Protein AF-A0A380FL59-F1 (afdb_monomer)

Sequence (90 aa):
MFELQAKQLIALHEQTGVYIDWYIMTSKVNNRETQLYFEDQGYFGYDAEHIHFFEQDNIVALSEEGKLVLDADGNILETPNGNGWCVQIP

Structure (mmCIF, N/CA/C/O backbone):
data_AF-A0A380FL59-F1
#
_entry.id   AF-A0A380FL59-F1
#
loop_
_atom_site.group_PDB
_atom_site.id
_atom_site.type_symbol
_atom_site.label_atom_id
_atom_site.label_alt_id
_atom_site.label_comp_id
_atom_site.label_asym_id
_atom_site.label_entity_id
_atom_site.label_seq_id
_atom_site.pdbx_PDB_ins_code
_atom_site.Cartn_x
_atom_site.Cartn_y
_atom_site.Cartn_z
_atom_site.occupancy
_atom_site.B_iso_or_equiv
_atom_site.auth_seq_id
_atom_site.auth_comp_id
_atom_site.auth_asym_id
_atom_site.auth_atom_id
_atom_site.pdbx_PDB_model_num
ATOM 1 N N . MET A 1 1 ? 9.344 0.972 9.238 1.00 88.62 1 MET A N 1
ATOM 2 C CA . MET A 1 1 ? 8.845 2.238 8.653 1.00 88.62 1 MET A CA 1
ATOM 3 C C . MET A 1 1 ? 7.389 2.090 8.229 1.00 88.62 1 MET A C 1
ATOM 5 O O . MET A 1 1 ? 6.564 2.748 8.843 1.00 88.62 1 MET A O 1
ATOM 9 N N . PHE A 1 2 ? 7.061 1.186 7.293 1.00 92.50 2 PHE A N 1
ATOM 10 C CA . PHE A 1 2 ? 5.680 0.961 6.829 1.00 92.50 2 PHE A CA 1
ATOM 11 C C . PHE A 1 2 ? 4.674 0.689 7.954 1.00 92.50 2 PHE A C 1
ATOM 13 O O . PHE A 1 2 ? 3.648 1.350 8.019 1.00 92.50 2 PHE A O 1
ATOM 20 N N . GLU A 1 3 ? 5.010 -0.170 8.915 1.00 93.31 3 GLU A N 1
ATOM 21 C CA . GLU A 1 3 ? 4.133 -0.435 10.066 1.00 93.31 3 GLU A CA 1
ATOM 22 C C . GLU A 1 3 ? 3.788 0.833 10.876 1.00 93.31 3 GLU A C 1
ATOM 24 O O . GLU A 1 3 ? 2.670 0.988 11.359 1.00 93.31 3 GLU A O 1
ATOM 29 N N . LEU A 1 4 ? 4.730 1.775 11.020 1.00 95.75 4 LEU A N 1
ATOM 30 C CA . LEU A 1 4 ? 4.471 3.026 11.738 1.00 95.75 4 LEU A CA 1
ATOM 31 C C . LEU A 1 4 ? 3.520 3.934 10.949 1.00 95.75 4 LEU A C 1
ATOM 33 O O . LEU A 1 4 ? 2.648 4.560 11.545 1.00 95.75 4 LEU A O 1
ATOM 37 N N . GLN A 1 5 ? 3.672 3.980 9.625 1.00 93.56 5 GLN A N 1
ATOM 38 C CA . GLN A 1 5 ? 2.781 4.731 8.738 1.00 93.56 5 GLN A CA 1
ATOM 39 C C . GLN A 1 5 ? 1.371 4.127 8.747 1.00 93.56 5 GLN A C 1
ATOM 41 O O . GLN A 1 5 ? 0.399 4.857 8.921 1.00 93.56 5 GLN A O 1
ATOM 46 N N . ALA A 1 6 ? 1.260 2.796 8.687 1.00 94.81 6 ALA A N 1
ATOM 47 C CA . ALA A 1 6 ? -0.011 2.089 8.821 1.00 94.81 6 ALA A CA 1
ATOM 48 C C . ALA A 1 6 ? -0.705 2.420 10.152 1.00 94.81 6 ALA A C 1
ATOM 50 O O . ALA A 1 6 ? -1.878 2.777 10.161 1.00 94.81 6 ALA A O 1
ATOM 51 N N . LYS A 1 7 ? 0.029 2.416 11.276 1.00 96.00 7 LYS A N 1
ATOM 52 C CA . LYS A 1 7 ? -0.521 2.807 12.589 1.00 96.00 7 LYS A CA 1
ATOM 53 C C . LYS A 1 7 ? -1.074 4.232 12.604 1.00 96.00 7 LYS A C 1
ATOM 55 O O . LYS A 1 7 ? -2.089 4.478 13.247 1.00 96.00 7 LYS A O 1
ATOM 60 N N . GLN A 1 8 ? -0.431 5.167 11.908 1.00 95.56 8 GLN A N 1
ATOM 61 C CA . GLN A 1 8 ? -0.926 6.542 11.798 1.00 95.56 8 GLN A CA 1
ATOM 62 C C . GLN A 1 8 ? -2.216 6.617 10.972 1.00 95.56 8 GLN A C 1
ATOM 64 O O . GLN A 1 8 ? -3.143 7.319 11.370 1.00 95.56 8 GLN A O 1
ATOM 69 N N . LEU A 1 9 ? -2.300 5.868 9.869 1.00 93.75 9 LEU A N 1
ATOM 70 C CA . LEU A 1 9 ? -3.505 5.792 9.038 1.00 93.75 9 LEU A CA 1
ATOM 71 C C . LEU A 1 9 ? -4.673 5.130 9.776 1.00 93.75 9 LEU A C 1
ATOM 73 O O . LEU A 1 9 ? -5.795 5.623 9.698 1.00 93.75 9 LEU A O 1
ATOM 77 N N . ILE A 1 10 ? -4.408 4.069 10.542 1.00 96.62 10 ILE A N 1
ATOM 78 C CA . ILE A 1 10 ? -5.405 3.413 11.397 1.00 96.62 10 ILE A CA 1
ATOM 79 C C . ILE A 1 10 ? -5.915 4.392 12.456 1.00 96.62 10 ILE A C 1
ATOM 81 O O . ILE A 1 10 ? -7.118 4.588 12.567 1.00 96.62 10 ILE A O 1
ATOM 85 N N . ALA A 1 11 ? -5.022 5.070 13.182 1.00 96.12 11 ALA A N 1
ATOM 86 C CA . ALA A 1 11 ? -5.427 6.037 14.203 1.00 96.12 11 ALA A CA 1
ATOM 87 C C . ALA A 1 11 ? -6.259 7.192 13.618 1.00 96.12 11 ALA A C 1
ATOM 89 O O . ALA A 1 11 ? -7.178 7.694 14.266 1.00 96.12 11 ALA A O 1
ATOM 90 N N . LEU A 1 12 ? -5.954 7.620 12.390 1.00 93.94 12 LEU A N 1
ATOM 91 C CA . LEU A 1 12 ? -6.725 8.647 11.696 1.00 93.94 12 LEU A CA 1
ATOM 92 C C . LEU A 1 12 ? -8.092 8.121 11.238 1.00 93.94 12 LEU A C 1
ATOM 94 O O . LEU A 1 12 ? -9.093 8.825 11.381 1.00 93.94 12 LEU A O 1
ATOM 98 N N . HIS A 1 13 ? -8.156 6.878 10.761 1.00 93.38 13 HIS A N 1
ATOM 99 C CA . HIS A 1 13 ? -9.412 6.201 10.460 1.00 93.38 13 HIS A CA 1
ATOM 100 C C . HIS A 1 13 ? -10.286 6.059 11.714 1.00 93.38 13 HIS A C 1
ATOM 102 O O . HIS A 1 13 ? -11.454 6.425 11.682 1.00 93.38 13 HIS A O 1
ATOM 108 N N . GLU A 1 14 ? -9.730 5.639 12.850 1.00 95.38 14 GLU A N 1
ATOM 109 C CA . GLU A 1 14 ? -10.463 5.527 14.119 1.00 95.38 14 GLU A CA 1
ATOM 110 C C . GLU A 1 14 ? -11.048 6.869 14.590 1.00 95.38 14 GLU A C 1
ATOM 112 O O . GLU A 1 14 ? -12.114 6.906 15.203 1.00 95.38 14 GLU A O 1
ATOM 117 N N . GLN A 1 15 ? -10.372 7.982 14.292 1.00 94.38 15 GLN A N 1
ATOM 118 C CA . GLN A 1 15 ? -10.834 9.325 14.656 1.00 94.38 15 GLN A CA 1
ATOM 119 C C . GLN A 1 15 ? -11.884 9.893 13.695 1.00 94.38 15 GLN A C 1
ATOM 121 O O . GLN A 1 15 ? -12.722 10.692 14.113 1.00 94.38 15 GLN A O 1
ATOM 126 N N . THR A 1 16 ? -11.820 9.533 12.413 1.00 92.94 16 THR A N 1
ATOM 127 C CA . THR A 1 16 ? -12.599 10.190 11.345 1.00 92.94 16 THR A CA 1
ATOM 128 C C . THR A 1 16 ? -13.657 9.290 10.709 1.00 92.94 16 THR A C 1
ATOM 130 O O . THR A 1 16 ? -14.585 9.795 10.083 1.00 92.94 16 THR A O 1
ATOM 133 N N . GLY A 1 17 ? -13.533 7.971 10.861 1.00 92.62 17 GLY A N 1
ATOM 134 C CA . GLY A 1 17 ? -14.323 6.952 10.171 1.00 92.62 17 GLY A CA 1
ATOM 135 C C . GLY A 1 17 ? -13.996 6.798 8.682 1.00 92.62 17 GLY A C 1
ATOM 136 O O . GLY A 1 17 ? -14.697 6.068 7.987 1.00 92.62 17 GLY A O 1
ATOM 137 N N . VAL A 1 18 ? -12.969 7.487 8.172 1.00 88.56 18 VAL A N 1
ATOM 138 C CA . VAL A 1 18 ? -12.634 7.545 6.741 1.00 88.56 18 VAL A CA 1
ATOM 139 C C . VAL A 1 18 ? -11.327 6.808 6.478 1.00 88.56 18 VAL A C 1
ATOM 141 O O . VAL A 1 18 ? -10.367 6.942 7.235 1.00 88.56 18 VAL A O 1
ATOM 144 N N . TYR A 1 19 ? -11.290 6.002 5.419 1.00 86.75 19 TYR A N 1
ATOM 145 C CA . TYR A 1 19 ? -10.050 5.423 4.908 1.00 86.75 19 TYR A CA 1
ATOM 146 C C . TYR A 1 19 ? -9.359 6.398 3.954 1.00 86.75 19 TYR A C 1
ATOM 148 O O . TYR A 1 19 ? -10.009 7.129 3.209 1.00 86.75 19 TYR A O 1
ATOM 156 N N . ILE A 1 20 ? -8.032 6.419 4.000 1.00 85.75 20 ILE A N 1
ATOM 157 C CA . ILE A 1 20 ? -7.183 7.248 3.152 1.00 85.75 20 ILE A CA 1
ATOM 158 C C . ILE A 1 20 ? -6.427 6.312 2.229 1.00 85.75 20 ILE A C 1
ATOM 160 O O . ILE A 1 20 ? -5.727 5.415 2.697 1.00 85.75 20 ILE A O 1
ATOM 164 N N . ASP A 1 21 ? -6.527 6.565 0.929 1.00 85.31 21 ASP A N 1
ATOM 165 C CA . ASP A 1 21 ? -5.783 5.799 -0.059 1.00 85.31 21 ASP A CA 1
ATOM 166 C C . ASP A 1 21 ? -4.276 6.021 0.105 1.00 85.31 21 ASP A C 1
ATOM 168 O O . ASP A 1 21 ? -3.748 7.133 -0.021 1.00 85.31 21 ASP A O 1
ATOM 172 N N . TRP A 1 22 ? -3.575 4.932 0.396 1.00 87.19 22 TRP A N 1
ATOM 173 C CA . TRP A 1 22 ? -2.143 4.900 0.596 1.00 87.19 22 TRP A CA 1
ATOM 174 C C . TRP A 1 22 ? -1.442 4.425 -0.674 1.00 87.19 22 TRP A C 1
ATOM 176 O O . TRP A 1 22 ? -1.338 3.233 -0.962 1.00 87.19 22 TRP A O 1
ATOM 186 N N . TYR A 1 23 ? -0.919 5.390 -1.424 1.00 84.56 23 TYR A N 1
ATOM 187 C CA . TYR A 1 23 ? -0.143 5.137 -2.631 1.00 84.56 23 TYR A CA 1
ATOM 188 C C . TYR A 1 23 ? 1.330 4.895 -2.284 1.00 84.56 23 TYR A C 1
ATOM 190 O O . TYR A 1 23 ? 2.016 5.770 -1.747 1.00 84.56 23 TYR A O 1
ATOM 198 N N . ILE A 1 24 ? 1.825 3.702 -2.603 1.00 84.75 24 ILE A N 1
ATOM 199 C CA . ILE A 1 24 ? 3.188 3.254 -2.331 1.00 84.75 24 ILE A CA 1
ATOM 200 C C . ILE A 1 24 ? 3.944 3.150 -3.651 1.00 84.75 24 ILE A C 1
ATOM 202 O O . ILE A 1 24 ? 3.751 2.229 -4.447 1.00 84.75 24 ILE A O 1
ATOM 206 N N . MET A 1 25 ? 4.848 4.102 -3.854 1.00 84.25 25 MET A N 1
ATOM 207 C CA . MET A 1 25 ? 5.763 4.082 -4.985 1.00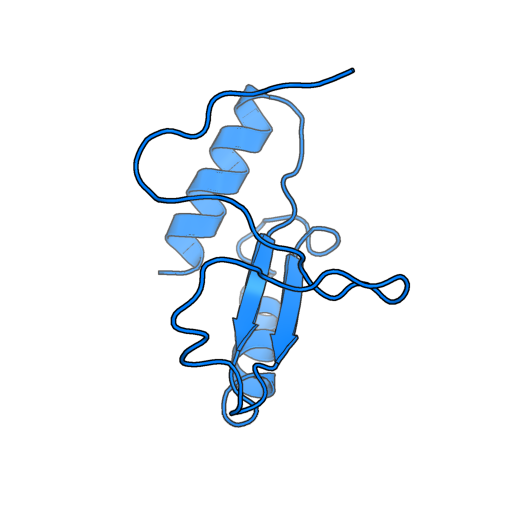 84.25 25 MET A CA 1
ATOM 208 C C . MET A 1 25 ? 6.860 3.045 -4.759 1.00 84.25 25 MET A C 1
ATOM 210 O O . MET A 1 25 ? 7.522 3.042 -3.718 1.00 84.25 25 MET A O 1
ATOM 214 N N . THR A 1 26 ? 7.099 2.208 -5.757 1.00 84.88 26 THR A N 1
ATOM 215 C CA . THR A 1 26 ? 8.188 1.230 -5.773 1.00 84.88 26 THR A CA 1
ATOM 216 C C . THR A 1 26 ? 9.020 1.394 -7.041 1.00 84.88 26 THR A C 1
ATOM 218 O O . THR A 1 26 ? 8.604 2.023 -8.004 1.00 84.88 26 THR A O 1
ATOM 221 N N . SER A 1 27 ? 10.227 0.847 -7.064 1.00 83.25 27 SER A N 1
ATOM 222 C CA . SER A 1 27 ? 11.000 0.656 -8.294 1.00 83.25 27 SER A CA 1
ATOM 223 C C . SER A 1 27 ? 10.672 -0.707 -8.906 1.00 83.25 27 SER A C 1
ATOM 225 O O . SER A 1 27 ? 10.287 -1.630 -8.186 1.00 83.25 27 SER A O 1
ATOM 227 N N . LYS A 1 28 ? 10.962 -0.906 -10.197 1.00 80.69 28 LYS A N 1
ATOM 228 C CA . LYS A 1 28 ? 10.847 -2.235 -10.837 1.00 80.69 28 LYS A CA 1
ATOM 229 C C . LYS A 1 28 ? 11.583 -3.344 -10.083 1.00 80.69 28 LYS A C 1
ATOM 231 O O . LYS A 1 28 ? 11.168 -4.497 -10.106 1.00 80.69 28 LYS A O 1
ATOM 236 N N . VAL A 1 29 ? 12.689 -2.996 -9.422 1.00 84.81 29 VAL A N 1
ATOM 237 C CA . VAL A 1 29 ? 13.542 -3.956 -8.714 1.00 84.81 29 VAL A CA 1
ATOM 238 C C . VAL A 1 29 ? 12.892 -4.437 -7.416 1.00 84.81 29 VAL A C 1
ATOM 240 O O . VAL A 1 29 ? 13.012 -5.611 -7.089 1.00 84.81 29 VAL A O 1
ATOM 243 N N . ASN A 1 30 ? 12.193 -3.561 -6.689 1.00 85.56 30 ASN A N 1
ATOM 244 C CA . ASN A 1 30 ? 11.658 -3.870 -5.358 1.00 85.56 30 ASN A CA 1
ATOM 245 C C . ASN A 1 30 ? 10.125 -3.941 -5.291 1.00 85.56 30 ASN A C 1
ATOM 247 O O . ASN A 1 30 ? 9.598 -4.217 -4.215 1.00 85.56 30 ASN A O 1
ATOM 251 N N . ASN A 1 31 ? 9.401 -3.734 -6.397 1.00 87.94 31 ASN A N 1
ATOM 252 C CA . ASN A 1 31 ? 7.937 -3.767 -6.405 1.00 87.94 31 ASN A CA 1
ATOM 253 C C . ASN A 1 31 ? 7.388 -5.099 -5.882 1.00 87.94 31 ASN A C 1
ATOM 255 O O . ASN A 1 31 ? 6.644 -5.130 -4.905 1.00 87.94 31 ASN A O 1
ATOM 259 N N . ARG A 1 32 ? 7.835 -6.215 -6.470 1.00 91.19 32 ARG A N 1
ATOM 260 C CA . ARG A 1 32 ? 7.377 -7.555 -6.079 1.00 91.19 32 ARG A CA 1
ATOM 261 C C . ARG A 1 32 ? 7.691 -7.875 -4.617 1.00 91.19 32 ARG A C 1
ATOM 263 O O . ARG A 1 32 ? 6.837 -8.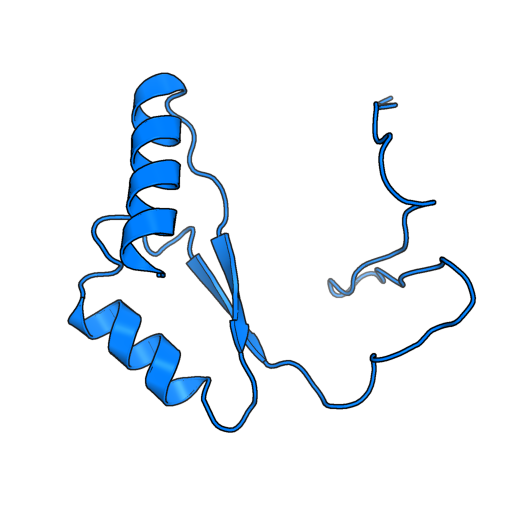403 -3.917 1.00 91.19 32 ARG A O 1
ATOM 270 N N . GLU A 1 33 ? 8.905 -7.572 -4.162 1.00 94.00 33 GLU A N 1
ATOM 271 C CA . GLU A 1 33 ? 9.304 -7.827 -2.772 1.00 94.00 33 GLU A CA 1
ATOM 272 C C . GLU A 1 33 ? 8.503 -6.968 -1.789 1.00 94.00 33 GLU A C 1
ATOM 274 O O . GLU A 1 33 ? 8.109 -7.453 -0.733 1.00 94.00 33 GLU A O 1
ATOM 279 N N . THR A 1 34 ? 8.205 -5.719 -2.157 1.00 92.75 34 THR A N 1
ATOM 280 C CA . THR A 1 34 ? 7.399 -4.814 -1.330 1.00 92.75 34 THR A CA 1
ATOM 281 C C . THR A 1 34 ? 5.959 -5.307 -1.224 1.00 92.75 34 THR A C 1
ATOM 283 O O . THR A 1 34 ? 5.434 -5.374 -0.119 1.00 92.75 34 THR A O 1
ATOM 286 N N . GLN A 1 35 ? 5.334 -5.713 -2.333 1.00 93.50 35 GLN A N 1
ATOM 287 C CA . GLN A 1 35 ? 3.972 -6.260 -2.312 1.00 93.50 35 GLN A CA 1
ATOM 288 C C . GLN A 1 35 ? 3.884 -7.524 -1.450 1.00 93.50 35 GLN A C 1
ATOM 290 O O . GLN A 1 35 ? 3.052 -7.591 -0.550 1.00 93.50 35 GLN A O 1
ATOM 295 N N . LEU A 1 36 ? 4.804 -8.476 -1.646 1.00 96.31 36 LEU A N 1
ATOM 296 C CA . LEU A 1 36 ? 4.858 -9.701 -0.842 1.00 96.31 36 LEU A CA 1
ATOM 297 C C . LEU A 1 36 ? 5.073 -9.408 0.645 1.00 96.31 36 LEU A C 1
ATOM 299 O O . LEU A 1 36 ? 4.491 -10.074 1.494 1.00 96.31 36 LEU A O 1
ATOM 303 N N . TYR A 1 37 ? 5.894 -8.409 0.970 1.00 96.31 37 TYR A N 1
ATOM 304 C CA . TYR A 1 37 ? 6.094 -7.991 2.352 1.00 96.31 37 TYR A CA 1
ATOM 305 C C . TYR A 1 37 ? 4.810 -7.427 2.974 1.00 96.31 37 TYR A C 1
ATOM 307 O O . TYR A 1 37 ? 4.514 -7.723 4.126 1.00 96.31 37 TYR A O 1
ATOM 315 N N . PHE A 1 38 ? 4.016 -6.654 2.229 1.00 97.06 38 PHE A N 1
ATOM 316 C CA . PHE A 1 38 ? 2.717 -6.182 2.714 1.00 97.06 38 PHE A CA 1
ATOM 317 C C . PHE A 1 38 ? 1.716 -7.327 2.883 1.00 97.06 38 PHE A C 1
ATOM 319 O O . PHE A 1 38 ? 1.037 -7.375 3.905 1.00 97.06 38 PHE A O 1
ATOM 326 N N . GLU A 1 39 ? 1.662 -8.270 1.942 1.00 96.25 39 GLU A N 1
ATOM 327 C CA . GLU A 1 39 ? 0.806 -9.459 2.038 1.00 96.25 39 GLU A CA 1
ATOM 328 C C . GLU A 1 39 ? 1.156 -10.322 3.262 1.00 96.25 39 GLU A C 1
ATOM 330 O O . GLU A 1 39 ? 0.272 -10.665 4.047 1.00 96.25 39 GLU A O 1
ATOM 335 N N . ASP A 1 40 ? 2.443 -10.623 3.473 1.00 97.56 40 ASP A N 1
ATOM 336 C CA . ASP A 1 40 ? 2.933 -11.429 4.603 1.00 97.56 40 ASP A CA 1
ATOM 337 C C . ASP A 1 40 ? 2.619 -10.786 5.962 1.00 97.56 40 ASP A C 1
ATOM 339 O O . ASP A 1 40 ? 2.300 -11.467 6.936 1.00 97.56 40 ASP A O 1
ATOM 343 N N . GLN A 1 41 ? 2.645 -9.455 6.019 1.00 97.00 41 GLN A N 1
ATOM 344 C CA . GLN A 1 41 ? 2.319 -8.693 7.223 1.00 97.00 41 GLN A CA 1
ATOM 345 C C . GLN A 1 41 ? 0.816 -8.393 7.359 1.00 97.00 41 GLN A C 1
ATOM 347 O O . GLN A 1 41 ? 0.427 -7.624 8.242 1.00 97.00 41 GLN A O 1
ATOM 352 N N . GLY A 1 42 ? -0.037 -8.956 6.492 1.00 96.06 42 GLY A N 1
ATOM 353 C CA . GLY A 1 42 ? -1.482 -8.713 6.502 1.00 96.06 42 GLY A CA 1
ATOM 354 C C . GLY A 1 42 ? -1.826 -7.230 6.351 1.00 96.06 42 GLY A C 1
ATOM 355 O O . GLY A 1 42 ? -2.661 -6.711 7.089 1.00 96.06 42 GLY A O 1
ATOM 356 N N . TYR A 1 43 ? -1.103 -6.531 5.471 1.00 95.94 43 TYR A N 1
ATOM 357 C CA . TYR A 1 43 ? -1.201 -5.090 5.222 1.00 95.94 43 TYR A CA 1
ATOM 358 C C . TYR A 1 43 ? -1.080 -4.233 6.494 1.00 95.94 43 TYR A C 1
ATOM 360 O O . TYR A 1 43 ? -1.612 -3.126 6.575 1.00 95.94 43 TYR A O 1
ATOM 368 N N . PHE A 1 44 ? -0.376 -4.748 7.510 1.00 96.25 44 PHE A N 1
ATOM 369 C CA . PHE A 1 44 ? -0.231 -4.131 8.832 1.00 96.25 44 PHE A CA 1
ATOM 370 C C . PHE A 1 44 ? -1.572 -3.831 9.530 1.00 96.25 44 PHE A C 1
ATOM 372 O O . PHE A 1 44 ? -1.633 -2.961 10.400 1.00 96.25 44 PHE A O 1
ATOM 379 N N . GLY A 1 45 ? -2.642 -4.544 9.157 1.00 94.31 45 GLY A N 1
ATOM 380 C CA . GLY A 1 45 ? -3.996 -4.343 9.676 1.00 94.31 45 GLY A CA 1
ATOM 381 C C . GLY A 1 45 ? -4.761 -3.167 9.059 1.00 94.31 45 GLY A C 1
ATOM 382 O O . GLY A 1 45 ? -5.846 -2.851 9.544 1.00 94.31 45 GLY A O 1
ATOM 383 N N . TYR A 1 46 ? -4.222 -2.517 8.023 1.00 95.56 46 TYR A N 1
ATOM 384 C CA . TYR A 1 46 ? -4.960 -1.531 7.233 1.00 95.56 46 TYR A CA 1
ATOM 385 C C . TYR A 1 46 ? -5.742 -2.211 6.104 1.00 95.56 46 TYR A C 1
ATOM 387 O O . TYR A 1 46 ? -5.416 -3.330 5.707 1.00 95.56 46 TYR A O 1
ATOM 395 N N . ASP A 1 47 ? -6.780 -1.548 5.597 1.00 92.56 47 ASP A N 1
ATOM 396 C CA . ASP A 1 47 ? -7.599 -2.110 4.524 1.00 92.56 47 ASP A CA 1
ATOM 397 C C . ASP A 1 47 ? -6.811 -2.144 3.208 1.00 92.56 47 ASP A C 1
ATOM 399 O O . ASP A 1 47 ? -6.322 -1.118 2.727 1.00 92.56 47 ASP A O 1
ATOM 403 N N . ALA A 1 48 ? -6.678 -3.341 2.638 1.00 92.69 48 ALA A N 1
ATOM 404 C CA . ALA A 1 48 ? -5.940 -3.576 1.408 1.00 92.69 48 ALA A CA 1
ATOM 405 C C . ALA A 1 48 ? -6.594 -2.907 0.189 1.00 92.69 48 ALA A C 1
ATOM 407 O O . ALA A 1 48 ? -5.881 -2.570 -0.753 1.00 92.69 48 ALA A O 1
ATOM 408 N N . GLU A 1 49 ? -7.913 -2.664 0.205 1.00 93.31 49 GLU A N 1
ATOM 409 C CA . GLU A 1 49 ? -8.607 -1.946 -0.879 1.00 93.31 49 GLU A CA 1
ATOM 410 C C . GLU A 1 49 ? -8.128 -0.490 -1.014 1.00 93.31 49 GLU A C 1
ATOM 412 O O . GLU A 1 49 ? -8.236 0.111 -2.083 1.00 93.31 49 GLU A O 1
ATOM 417 N N . HIS A 1 50 ? -7.538 0.051 0.055 1.00 88.56 50 HIS A N 1
ATOM 418 C CA . HIS A 1 50 ? -7.008 1.408 0.131 1.00 88.56 50 HIS A CA 1
ATOM 419 C C . HIS A 1 50 ? -5.480 1.471 0.018 1.00 88.56 50 HIS A C 1
ATOM 421 O O . HIS A 1 50 ? -4.890 2.508 0.319 1.00 88.56 50 HIS A O 1
ATOM 427 N N . ILE A 1 51 ? -4.808 0.394 -0.398 1.00 90.00 51 ILE A N 1
ATOM 428 C CA . ILE A 1 51 ? -3.351 0.377 -0.586 1.00 90.00 51 ILE A CA 1
ATOM 429 C C . ILE A 1 51 ? -3.027 0.110 -2.051 1.00 90.00 51 ILE A C 1
ATOM 431 O O . ILE A 1 51 ? -3.309 -0.958 -2.588 1.00 90.00 51 ILE A O 1
ATOM 435 N N . HIS A 1 52 ? -2.353 1.071 -2.682 1.00 85.94 52 HIS A N 1
ATOM 436 C CA . HIS A 1 52 ? -2.088 1.056 -4.118 1.00 85.94 52 HIS A CA 1
ATOM 437 C C . HIS A 1 52 ? -0.586 1.090 -4.380 1.00 85.94 52 HIS A C 1
ATOM 439 O O . HIS A 1 52 ? 0.093 2.043 -4.001 1.00 85.94 52 HIS A O 1
ATOM 445 N N . PHE A 1 53 ? -0.055 0.074 -5.056 1.00 86.38 53 PH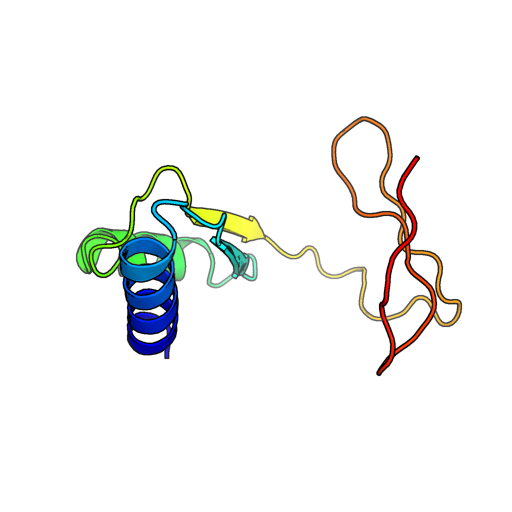E A N 1
ATOM 446 C CA . PHE A 1 53 ? 1.354 0.035 -5.454 1.00 86.38 53 PHE A CA 1
ATOM 447 C C . PHE A 1 53 ? 1.518 0.526 -6.886 1.00 86.38 53 PHE A C 1
ATOM 449 O O . PHE A 1 53 ? 0.802 0.081 -7.782 1.00 86.38 53 PHE A O 1
ATOM 456 N N . PHE A 1 54 ? 2.500 1.394 -7.117 1.00 83.06 54 PHE A N 1
ATOM 457 C CA . PHE A 1 54 ? 2.844 1.854 -8.459 1.00 83.06 54 PHE A CA 1
ATOM 458 C C . PHE A 1 54 ? 4.355 1.820 -8.681 1.00 83.06 54 PHE A C 1
ATOM 460 O O . PHE A 1 54 ? 5.139 2.185 -7.804 1.00 83.06 54 PHE A O 1
ATOM 467 N N . GLU A 1 55 ? 4.766 1.347 -9.856 1.00 83.38 55 GLU A N 1
ATOM 468 C CA . GLU A 1 55 ? 6.172 1.290 -10.250 1.00 83.38 55 GLU A CA 1
ATOM 469 C C . GLU A 1 55 ? 6.612 2.632 -10.838 1.00 83.38 55 GLU A C 1
ATOM 471 O O . GLU A 1 55 ? 6.012 3.148 -11.778 1.00 83.38 55 GLU A O 1
ATOM 476 N N . GLN A 1 56 ? 7.696 3.187 -10.311 1.00 73.56 56 GLN A N 1
ATOM 477 C CA . GLN A 1 56 ? 8.339 4.368 -10.854 1.00 73.56 56 GLN A CA 1
ATOM 478 C C . GLN A 1 56 ? 9.169 3.976 -12.084 1.00 73.56 56 GLN A C 1
ATOM 480 O O . GLN A 1 56 ? 10.177 3.271 -11.970 1.00 73.56 56 GLN A O 1
ATOM 485 N N . ASP A 1 57 ? 8.776 4.471 -13.259 1.00 56.50 57 ASP A N 1
ATOM 486 C CA . ASP A 1 57 ? 9.641 4.478 -14.437 1.00 56.50 57 ASP A CA 1
ATOM 487 C C . ASP A 1 57 ? 10.688 5.600 -14.333 1.00 56.50 57 ASP A C 1
ATOM 489 O O . ASP A 1 57 ? 10.450 6.687 -13.807 1.00 56.50 57 ASP A O 1
ATOM 493 N N . ASN A 1 58 ? 11.888 5.313 -14.831 1.00 47.44 58 ASN A N 1
ATOM 494 C CA . ASN A 1 58 ? 13.145 6.025 -14.573 1.00 47.44 58 ASN A CA 1
ATOM 495 C C . ASN A 1 58 ? 13.255 7.450 -15.191 1.00 47.44 58 ASN A C 1
ATOM 497 O O . ASN A 1 58 ? 14.365 7.879 -15.495 1.00 47.44 58 ASN A O 1
ATOM 501 N N . ILE A 1 59 ? 12.151 8.169 -15.449 1.00 43.84 59 ILE A N 1
ATOM 502 C CA . ILE A 1 59 ? 12.135 9.381 -16.304 1.00 43.84 59 ILE A CA 1
ATOM 503 C C . ILE A 1 59 ? 11.715 10.697 -15.623 1.00 43.84 59 ILE A C 1
ATOM 505 O O . ILE A 1 59 ? 12.003 11.744 -16.186 1.00 43.84 59 ILE A O 1
ATOM 509 N N . VAL A 1 60 ? 11.132 10.727 -14.420 1.00 40.72 60 VAL A N 1
ATOM 510 C CA . VAL A 1 60 ? 10.629 12.008 -13.850 1.00 40.72 60 VAL A CA 1
ATOM 511 C C . VAL A 1 60 ? 11.376 12.429 -12.582 1.00 40.72 60 VAL A C 1
ATOM 513 O O . VAL A 1 60 ? 10.803 12.860 -11.588 1.00 40.72 60 VAL A O 1
ATOM 516 N N . ALA A 1 61 ? 12.700 12.302 -12.618 1.00 36.72 61 ALA A N 1
ATOM 517 C CA . ALA A 1 61 ? 13.548 13.237 -11.894 1.00 36.72 61 ALA A CA 1
ATOM 518 C C . ALA A 1 61 ? 13.759 14.436 -12.832 1.00 36.72 61 ALA A C 1
ATOM 520 O O . ALA A 1 61 ? 14.413 14.274 -13.855 1.00 36.72 61 ALA A O 1
ATOM 521 N N . LEU A 1 62 ? 13.22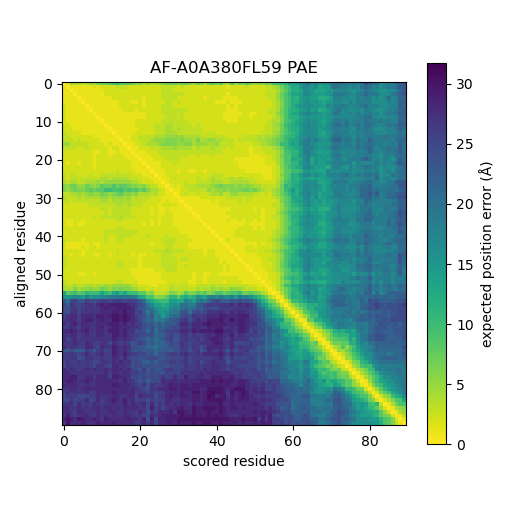2 15.604 -12.461 1.00 33.94 62 LEU A N 1
ATOM 522 C CA . LEU A 1 62 ? 13.325 16.909 -13.142 1.00 33.94 62 LEU A CA 1
ATOM 523 C C . LEU A 1 62 ? 12.350 17.162 -14.311 1.00 33.94 62 LEU A C 1
ATOM 525 O O . LEU A 1 62 ? 12.643 16.858 -15.462 1.00 33.94 62 LEU A O 1
ATOM 529 N N . SER A 1 63 ? 11.278 17.908 -14.042 1.00 36.97 63 SER A N 1
ATOM 530 C CA . SER A 1 63 ? 11.029 19.117 -14.837 1.00 36.97 63 SER A CA 1
ATOM 531 C C . SER A 1 63 ? 11.387 20.320 -13.974 1.00 36.97 63 SER A C 1
ATOM 533 O O . SER A 1 63 ? 10.881 20.474 -12.864 1.00 36.97 63 SER A O 1
ATOM 535 N N . GLU A 1 64 ? 12.284 21.170 -14.464 1.00 41.47 64 GLU A N 1
ATOM 536 C CA . GLU A 1 64 ? 12.757 22.388 -13.794 1.00 41.47 64 GLU A CA 1
ATOM 537 C C . GLU A 1 64 ? 11.660 23.480 -13.681 1.00 41.47 64 GLU A C 1
ATOM 539 O O . GLU A 1 64 ? 11.948 24.605 -13.277 1.00 41.47 64 GLU A O 1
ATOM 544 N N . GLU A 1 65 ? 10.390 23.176 -14.003 1.00 37.59 65 GLU A N 1
ATOM 545 C CA . GLU A 1 65 ? 9.376 24.181 -14.363 1.00 37.59 65 GLU A CA 1
ATOM 546 C C . GLU A 1 65 ? 7.961 24.059 -13.748 1.00 37.59 65 GLU A C 1
ATOM 548 O O . GLU A 1 65 ? 7.066 24.788 -14.178 1.00 37.59 65 GLU A O 1
ATOM 553 N N . GLY A 1 66 ? 7.709 23.252 -12.714 1.00 38.00 66 GLY A N 1
ATOM 554 C CA . GLY A 1 66 ? 6.482 23.425 -11.904 1.00 38.00 66 GLY A CA 1
ATOM 555 C C . GLY A 1 66 ? 5.124 23.216 -12.632 1.00 38.00 66 GLY A C 1
ATOM 556 O O . GLY A 1 66 ? 4.134 23.822 -12.224 1.00 38.00 66 GLY A O 1
ATOM 557 N N . LYS A 1 67 ? 5.065 22.396 -13.698 1.00 35.06 67 LYS A N 1
ATOM 558 C CA . LYS A 1 67 ? 3.875 21.720 -14.263 1.00 35.06 67 LYS A CA 1
ATOM 559 C C . LYS A 1 67 ? 3.990 20.176 -14.294 1.00 35.06 67 LYS A C 1
ATOM 561 O O . LYS A 1 67 ? 4.637 19.616 -15.168 1.00 35.06 67 LYS A O 1
ATOM 566 N N . LEU A 1 68 ? 3.270 19.491 -13.403 1.00 39.72 68 LEU A N 1
ATOM 567 C CA . LEU A 1 68 ? 3.097 18.038 -13.334 1.00 39.72 68 LEU A CA 1
ATOM 568 C C . LEU A 1 68 ? 2.148 17.880 -14.521 1.00 39.72 68 LEU A C 1
ATOM 570 O O . LEU A 1 68 ? 1.456 18.854 -14.868 1.00 39.72 68 LEU A O 1
ATOM 574 N N . VAL A 1 69 ? 2.021 16.708 -15.139 1.00 41.84 69 VAL A N 1
ATOM 575 C CA . VAL A 1 69 ? 0.953 16.465 -16.124 1.00 41.84 69 VAL A CA 1
ATOM 576 C C . VAL A 1 69 ? -0.016 15.279 -15.814 1.00 41.84 69 VAL A C 1
ATOM 578 O O . VAL A 1 69 ? 0.415 14.141 -15.908 1.00 41.84 69 VAL A O 1
ATOM 581 N N . LEU A 1 70 ? -1.299 15.520 -15.425 1.00 44.00 70 LEU A N 1
ATOM 582 C CA . LEU A 1 70 ? -2.440 14.593 -15.266 1.00 44.00 70 LEU A CA 1
ATOM 583 C C . LEU A 1 70 ? -3.285 14.697 -16.524 1.00 44.00 70 LEU A C 1
ATOM 585 O O . LEU A 1 70 ? -4.101 15.609 -16.647 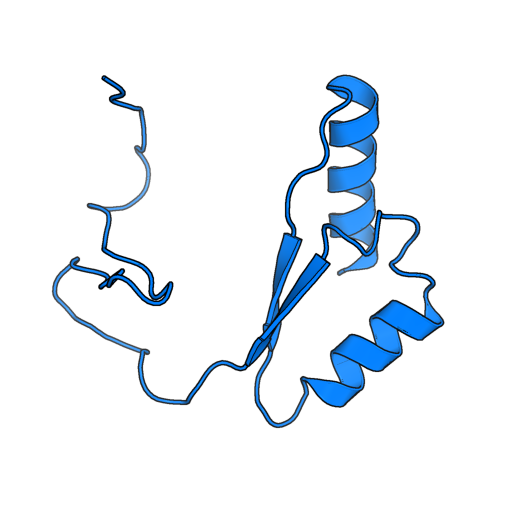1.00 44.00 70 LEU A O 1
ATOM 589 N N . ASP A 1 71 ? -3.114 13.758 -17.445 1.00 37.31 71 ASP A N 1
ATOM 590 C CA . ASP A 1 71 ? -4.028 13.563 -18.563 1.00 37.31 71 ASP A CA 1
ATOM 591 C C . ASP A 1 71 ? -5.083 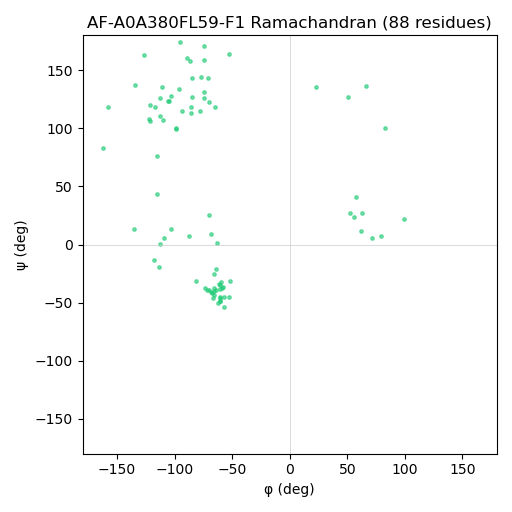12.484 -18.255 1.00 37.31 71 ASP A C 1
ATOM 593 O O . ASP A 1 71 ? -5.093 11.864 -17.188 1.00 37.31 71 ASP A O 1
ATOM 597 N N . ALA A 1 72 ? -6.028 12.330 -19.187 1.00 43.56 72 ALA A N 1
ATOM 598 C CA . ALA A 1 72 ? -7.300 11.618 -19.038 1.00 43.56 72 ALA A CA 1
ATOM 599 C C . ALA A 1 72 ? -7.199 10.101 -18.746 1.00 43.56 72 ALA A C 1
ATOM 601 O O . ALA A 1 72 ? -8.239 9.466 -18.583 1.00 43.56 72 ALA A O 1
ATOM 602 N N . ASP A 1 73 ? -5.984 9.553 -18.627 1.00 47.66 73 ASP A N 1
ATOM 603 C CA . ASP A 1 73 ? -5.684 8.162 -18.264 1.00 47.66 73 ASP A CA 1
ATOM 604 C C . ASP A 1 73 ? -5.068 8.016 -16.849 1.00 47.66 73 ASP A C 1
ATOM 606 O O . ASP A 1 73 ? -4.706 6.911 -16.446 1.00 47.66 73 ASP A O 1
ATOM 610 N N . GLY A 1 74 ? -4.980 9.100 -16.059 1.00 43.06 74 GLY A N 1
ATOM 611 C CA . GLY A 1 74 ? -4.585 9.048 -14.640 1.00 43.06 74 GLY A CA 1
ATOM 612 C C . GLY A 1 74 ? -3.127 9.403 -14.310 1.00 43.06 74 GLY A C 1
ATOM 613 O O . GLY A 1 74 ? -2.642 9.029 -13.245 1.00 43.06 74 GLY A O 1
ATOM 614 N N . ASN A 1 75 ? -2.415 10.141 -15.163 1.00 34.59 75 ASN A N 1
ATOM 615 C CA . ASN A 1 75 ? -1.107 10.755 -14.797 1.00 34.59 75 ASN A CA 1
ATOM 616 C C . ASN A 1 75 ? -1.297 11.964 -13.868 1.00 34.59 75 ASN A C 1
ATOM 618 O O . ASN A 1 75 ? -2.457 12.277 -13.795 1.00 34.59 75 ASN A O 1
ATOM 622 N N . ILE A 1 76 ? -0.316 12.653 -13.209 1.00 38.97 76 ILE A N 1
ATOM 623 C CA . ILE A 1 76 ? -0.531 13.813 -12.263 1.00 38.97 76 ILE A CA 1
ATOM 624 C C . ILE A 1 76 ? -0.229 15.244 -12.817 1.00 38.97 76 ILE A C 1
ATOM 626 O O . ILE A 1 76 ? 0.907 15.316 -13.226 1.00 38.97 76 ILE A O 1
ATOM 630 N N . LEU A 1 77 ? -1.064 16.353 -12.791 1.00 36.06 77 LEU A N 1
ATOM 631 C CA . LEU A 1 77 ? -0.847 17.735 -13.381 1.00 36.06 77 LEU A CA 1
ATOM 632 C C . LEU A 1 77 ? -0.514 18.825 -12.299 1.00 36.06 77 LEU A C 1
ATOM 634 O O . LEU A 1 77 ? -1.320 18.970 -11.387 1.00 36.06 77 LEU A O 1
ATOM 638 N N . GLU A 1 78 ? 0.618 19.579 -12.342 1.00 34.28 78 GLU A N 1
ATOM 639 C CA . GLU A 1 78 ? 1.249 20.283 -11.166 1.00 34.28 78 GLU A CA 1
ATOM 640 C C . GLU A 1 78 ? 0.423 21.527 -10.794 1.00 34.28 78 GLU A C 1
ATOM 642 O O . GLU A 1 78 ? 0.169 22.416 -11.599 1.00 34.28 78 GLU A O 1
ATOM 647 N N . THR A 1 79 ? 0.024 21.604 -9.532 1.00 37.66 79 THR A N 1
ATOM 648 C CA . THR A 1 79 ? 0.651 22.338 -8.412 1.00 37.66 79 THR A CA 1
ATOM 649 C C . THR A 1 79 ? 1.591 23.538 -8.656 1.00 37.66 79 THR A C 1
ATOM 651 O O . THR A 1 79 ? 2.613 23.407 -9.318 1.00 37.66 79 THR A O 1
ATOM 654 N N . PRO A 1 80 ? 1.437 24.643 -7.906 1.00 33.47 80 PRO A N 1
ATOM 655 C CA . PRO A 1 80 ? 2.546 25.558 -7.667 1.00 33.47 80 PRO A CA 1
ATOM 656 C C . PRO A 1 80 ? 2.989 25.560 -6.192 1.00 33.47 80 PRO A C 1
ATOM 658 O O . PRO A 1 80 ? 2.324 26.117 -5.328 1.00 33.47 80 PRO A O 1
ATOM 661 N N . ASN A 1 81 ? 4.186 25.006 -5.975 1.00 38.34 81 ASN A N 1
ATOM 662 C CA . ASN A 1 81 ? 5.233 25.406 -5.020 1.00 38.34 81 ASN A CA 1
ATOM 663 C C . ASN A 1 81 ? 5.031 25.308 -3.497 1.00 38.34 81 ASN A C 1
ATOM 665 O O . ASN A 1 81 ? 4.023 25.694 -2.924 1.00 38.34 81 ASN A O 1
ATOM 669 N N . GLY A 1 82 ? 6.084 24.805 -2.844 1.00 37.22 82 GLY A N 1
ATOM 670 C CA . GLY A 1 82 ? 6.133 24.346 -1.457 1.00 37.22 82 GLY A CA 1
ATOM 671 C C . GLY A 1 82 ? 5.652 25.301 -0.355 1.00 37.22 82 GLY A C 1
ATOM 672 O O . GLY A 1 82 ? 5.544 26.513 -0.508 1.00 37.22 82 GLY A O 1
ATOM 673 N N . ASN A 1 83 ? 5.416 24.690 0.808 1.00 43.44 83 ASN A N 1
ATOM 674 C CA . ASN A 1 83 ? 5.103 25.278 2.117 1.00 43.44 83 ASN A CA 1
ATOM 675 C C . ASN A 1 83 ? 3.815 26.114 2.273 1.00 43.44 83 ASN A C 1
ATOM 677 O O . ASN A 1 83 ? 3.624 26.703 3.335 1.00 43.44 83 ASN A O 1
ATOM 681 N N . GLY A 1 84 ? 2.879 26.122 1.322 1.00 42.25 84 GLY A N 1
ATOM 682 C CA . GLY A 1 84 ? 1.592 26.799 1.541 1.00 42.25 84 GLY A CA 1
ATOM 683 C C . GLY A 1 84 ? 0.498 26.368 0.581 1.00 42.25 84 GLY A C 1
ATOM 684 O O . GLY A 1 84 ? 0.301 27.014 -0.437 1.00 42.25 84 GLY A O 1
ATOM 685 N N . TRP A 1 85 ? -0.188 25.258 0.857 1.00 38.47 85 TRP A N 1
ATOM 686 C CA . TRP A 1 85 ? -1.265 24.770 -0.014 1.00 38.47 85 TRP A CA 1
ATOM 687 C C . TRP A 1 85 ? -2.593 24.820 0.730 1.00 38.47 85 TRP A C 1
ATOM 689 O O . TRP A 1 85 ? -3.124 23.811 1.187 1.00 38.47 85 TRP A O 1
ATOM 699 N N . CYS A 1 86 ? -3.124 26.035 0.853 1.00 38.12 86 CYS A N 1
ATOM 700 C CA . CYS A 1 86 ? -4.546 26.248 1.071 1.00 38.12 86 CYS A CA 1
ATOM 701 C C . CYS A 1 86 ? -5.220 26.463 -0.292 1.00 38.12 86 CYS A C 1
ATOM 703 O O . CYS A 1 86 ? -4.940 27.453 -0.955 1.00 38.12 86 CYS A O 1
ATOM 705 N N . VAL A 1 87 ? -6.091 25.512 -0.650 1.00 39.31 87 VAL A N 1
ATOM 706 C CA . VAL A 1 87 ? -7.475 25.690 -1.141 1.00 39.31 87 VAL A CA 1
ATOM 707 C C . VAL A 1 87 ? -7.718 26.685 -2.292 1.00 39.31 87 VAL A C 1
ATOM 709 O O . VAL A 1 87 ? -7.516 27.878 -2.119 1.00 39.31 87 VAL A O 1
ATOM 712 N N . GLN A 1 88 ? -8.376 26.226 -3.371 1.00 28.95 88 GLN A N 1
ATOM 713 C CA . GLN A 1 88 ? -9.749 26.686 -3.653 1.00 28.95 88 GLN A CA 1
ATOM 714 C C . GLN A 1 88 ? -10.560 25.729 -4.544 1.00 28.95 88 GLN A C 1
ATOM 716 O O . GLN A 1 88 ? -10.231 25.487 -5.701 1.00 28.95 88 GLN A O 1
ATOM 721 N N . ILE A 1 89 ? -11.650 25.247 -3.944 1.00 31.47 89 ILE A N 1
ATOM 722 C CA . ILE A 1 89 ? -12.829 24.598 -4.530 1.00 31.47 89 ILE A CA 1
ATOM 723 C C . ILE A 1 89 ? -13.657 25.650 -5.295 1.00 31.47 89 ILE A C 1
ATOM 725 O O . ILE A 1 89 ? -13.780 26.787 -4.824 1.00 31.47 89 ILE A O 1
ATOM 729 N N . PRO A 1 90 ? -14.257 25.281 -6.431 1.00 32.41 90 PRO A N 1
ATOM 730 C CA . PRO A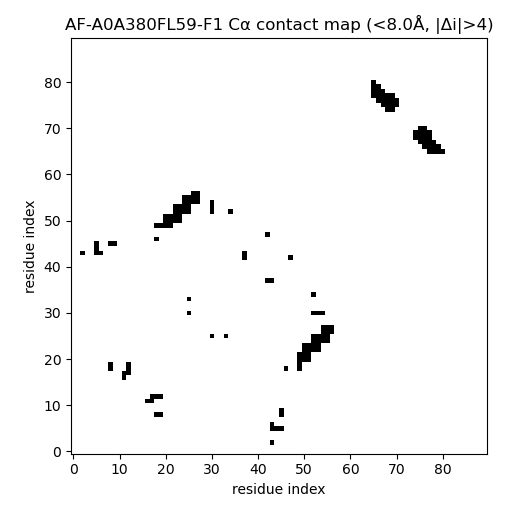 1 90 ? -15.689 25.506 -6.636 1.00 32.41 90 PRO A CA 1
ATOM 731 C C . PRO A 1 90 ? -16.498 24.206 -6.570 1.00 32.41 90 PRO A C 1
ATOM 733 O O . PRO A 1 90 ? -16.007 23.166 -7.061 1.00 32.41 90 PRO A O 1
#

Radiu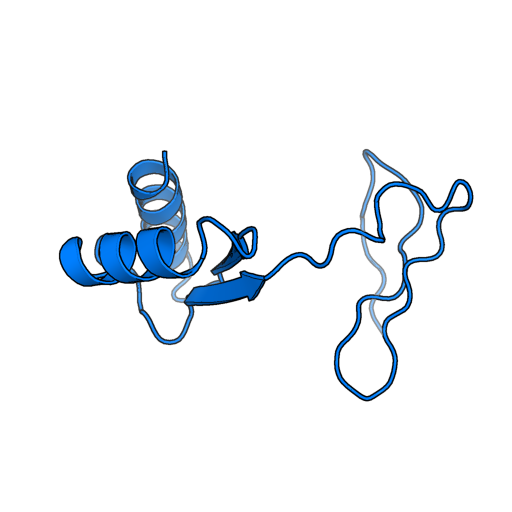s of gyration: 16.02 Å; Cα contacts (8 Å, |Δi|>4): 76; chains: 1; bounding box: 29×38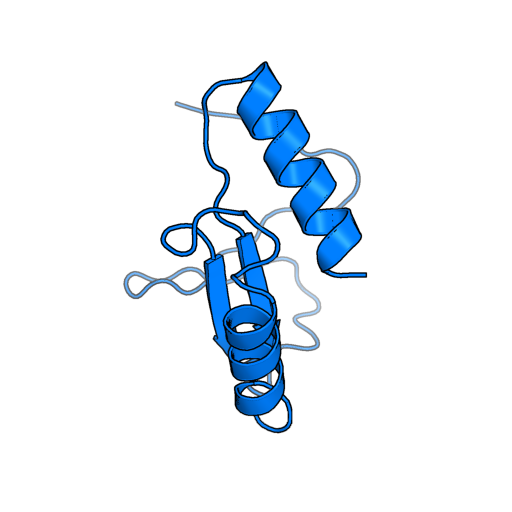×34 Å

pLDDT: mean 71.37, std 25.66, range [28.95, 97.56]

Foldseek 3Di:
DQLVVQVVQVVVCVVPVDHAQAEAEDAPVCQVVVVVVCVVCVVNPHDPVRYHYDHDDPPPPDDPDFFFDQDPVGGDTGDDDDDDDDDDDD

Mean predicted aligned error: 12.87 Å

Solvent-accessible surface area (backbone atoms only — not comparable to full-atom values): 5865 Å² total; per-residue (Å²): 109,68,63,60,54,39,52,52,52,48,56,48,20,76,74,67,78,49,86,71,76,45,77,44,82,29,41,81,87,46,38,66,60,49,53,52,51,36,59,77,53,52,45,62,76,46,67,64,93,37,52,44,81,44,71,55,70,99,68,80,80,75,74,100,70,68,66,42,62,45,53,102,88,74,49,63,56,47,63,82,70,85,98,66,90,77,83,83,86,133

InterPro domains:
  IPR002618 UDPGP family [PF01704] (2-83)
  IPR029044 Nucleotide-diphospho-sugar transferases [G3DSA:3.90.550.10] (1-88)
  IPR029044 Nucleotide-diphospho-sugar transferases [SSF53448] (2-85)
  IPR039741 UDP-sugar pyrophosphorylase [PTHR11952] (2-84)

Organism: Staphylococcus gallinarum (NCBI:txid1293)

Secondary structure (DSSP, 8-state):
-HHHHHHHHHHHHHHHS----EEEEEETTTHHHHHHHHHHTGGGGS-GGGEEEEEE-TT-S--TTS-----TTT-------TT-------

Nearest PDB structures (foldseek):
  8yp3-assembly2_B  TM=8.811E-01  e=1.172E-03  Spodoptera frugiperda
  8yp3-assembly4_D  TM=8.834E-01  e=1.342E-03  Spodoptera frugiperda
  4bma-assembly2_B  TM=8.470E-01  e=1.436E-03  Aspergillus fumigatus
  1jvd-assembly1_A  TM=8.542E-01  e=1.883E-03  Homo sapiens
  1vm8-assembly1_B  TM=6.408E-01  e=1.342E-03  Mus musculus